Protein AF-A0A7J9QF88-F1 (afdb_monomer_lite)

Radius of gyration: 18.55 Å; chains: 1; bounding box: 43×31×53 Å

pLDDT: mean 92.07, std 6.85, range [47.38, 98.31]

Secondary structure (DSSP, 8-state):
-PPPEEE--EEEEEEE-SSSS-EEEEEES-HHHHHHHHHHTGGGB-GGG-EEEEEEETTEEEEEEE--BSSGGG-EEEEEEEE--HHHHHHHHH-TT-EEE--EEEEEE-GGGS-TTPBPTTSSBGGGEETTTTTEE--TT----S--EEEEEE-S--EEE-EEEEEE-

Structure (mmCIF, N/CA/C/O backbone):
data_AF-A0A7J9QF88-F1
#
_entry.id   AF-A0A7J9QF88-F1
#
loop_
_atom_site.group_PDB
_atom_site.id
_atom_site.type_symbol
_atom_site.label_atom_id
_atom_site.label_alt_id
_atom_site.label_comp_id
_atom_site.label_asym_id
_atom_site.label_entity_id
_atom_site.label_seq_id
_atom_site.pdbx_PDB_ins_code
_atom_site.Cartn_x
_atom_site.Cartn_y
_atom_site.Cartn_z
_atom_site.occupancy
_atom_site.B_iso_or_equiv
_atom_site.auth_seq_id
_atom_site.auth_comp_id
_atom_site.auth_asym_id
_atom_site.auth_atom_id
_atom_site.pdbx_PDB_model_num
ATOM 1 N N . MET A 1 1 ? -19.742 14.274 18.745 1.00 47.38 1 MET A N 1
ATOM 2 C CA . MET A 1 1 ? -18.781 13.310 18.170 1.00 47.38 1 MET A CA 1
ATOM 3 C C . MET A 1 1 ? -18.104 14.020 17.017 1.00 47.38 1 MET A C 1
ATOM 5 O O . MET A 1 1 ? -18.822 14.515 16.158 1.00 47.38 1 MET A O 1
ATOM 9 N N . SER A 1 2 ? -16.781 14.187 17.058 1.00 57.16 2 SER A N 1
ATOM 10 C CA . SER A 1 2 ? -16.051 14.739 15.911 1.00 57.16 2 SER A CA 1
ATOM 11 C C . SER A 1 2 ? -16.166 13.754 14.753 1.00 57.16 2 SER A C 1
ATOM 13 O O . SER A 1 2 ? -16.053 12.549 14.985 1.00 57.16 2 SER A O 1
ATOM 15 N N . ALA A 1 3 ? -16.423 14.242 13.540 1.00 70.81 3 ALA A N 1
ATOM 16 C CA . ALA A 1 3 ? -16.319 13.407 12.351 1.00 70.81 3 ALA A CA 1
ATOM 17 C C . ALA A 1 3 ? -14.880 12.876 12.266 1.00 70.81 3 ALA A C 1
ATOM 19 O O . ALA A 1 3 ? -13.934 13.631 12.490 1.00 70.81 3 ALA A O 1
ATOM 20 N N . ILE A 1 4 ? -14.724 11.576 12.018 1.00 75.44 4 ILE A N 1
ATOM 21 C CA . ILE A 1 4 ? -13.407 10.986 11.770 1.00 75.44 4 ILE A CA 1
ATOM 22 C C . ILE A 1 4 ? -12.963 11.470 10.391 1.00 75.44 4 ILE A C 1
ATOM 24 O O . ILE A 1 4 ? -13.706 11.324 9.419 1.00 75.44 4 ILE A O 1
ATOM 28 N N . GLU A 1 5 ? -11.779 12.070 10.325 1.00 91.00 5 GLU A N 1
ATOM 29 C CA . GLU A 1 5 ? -11.192 12.546 9.076 1.00 91.00 5 GLU A CA 1
ATOM 30 C C . GLU A 1 5 ? -10.806 11.359 8.182 1.00 91.00 5 GLU A C 1
ATOM 32 O O . GLU A 1 5 ? -10.365 10.320 8.680 1.00 91.00 5 GLU A O 1
ATOM 37 N N . TRP A 1 6 ? -10.978 11.500 6.869 1.00 94.44 6 TRP A N 1
ATOM 38 C CA . TRP A 1 6 ? -10.636 10.479 5.880 1.00 94.44 6 TRP A CA 1
ATOM 39 C C . TRP A 1 6 ? -9.533 10.988 4.958 1.00 94.44 6 TRP A C 1
ATOM 41 O O . TRP A 1 6 ? -9.637 12.086 4.423 1.00 94.44 6 TRP A O 1
ATOM 51 N N . PHE A 1 7 ? -8.509 10.166 4.750 1.00 95.12 7 PHE A N 1
ATOM 52 C CA . PHE A 1 7 ? -7.336 10.474 3.945 1.00 95.12 7 PHE A CA 1
ATOM 53 C C . PHE A 1 7 ? -7.209 9.527 2.753 1.00 95.12 7 PHE A C 1
ATOM 55 O O . PHE A 1 7 ? -7.155 8.304 2.913 1.00 95.12 7 PHE A O 1
ATOM 62 N N . ASP A 1 8 ? -7.118 10.104 1.562 1.00 95.50 8 ASP A N 1
ATOM 63 C CA . ASP A 1 8 ? -7.010 9.422 0.269 1.00 95.50 8 ASP A CA 1
ATOM 64 C C . ASP A 1 8 ? -5.834 9.913 -0.592 1.00 95.50 8 ASP A C 1
ATOM 66 O O . ASP A 1 8 ? -5.583 9.361 -1.674 1.00 95.50 8 ASP A O 1
ATOM 70 N N . ASP A 1 9 ? -5.059 10.881 -0.097 1.00 93.44 9 ASP A N 1
ATOM 71 C CA . ASP A 1 9 ? -3.922 11.490 -0.797 1.00 93.44 9 ASP A CA 1
ATOM 72 C C . ASP A 1 9 ? -2.633 10.648 -0.685 1.00 93.44 9 ASP A C 1
ATOM 74 O O . ASP A 1 9 ? -1.572 11.080 -0.245 1.00 93.44 9 ASP A O 1
ATOM 78 N N . PHE A 1 10 ? -2.728 9.365 -1.038 1.00 94.19 10 PHE A N 1
ATOM 79 C CA . PHE A 1 10 ? -1.579 8.460 -1.150 1.00 94.19 10 PHE A CA 1
ATOM 80 C C . PHE A 1 10 ? -1.599 7.724 -2.487 1.00 94.19 10 PHE A C 1
ATOM 82 O O . PHE A 1 10 ? -2.633 7.223 -2.896 1.00 94.19 10 PHE A O 1
ATOM 89 N N . GLU A 1 11 ? -0.475 7.595 -3.178 1.00 92.88 11 GLU A N 1
ATOM 90 C CA . GLU A 1 11 ? -0.386 7.077 -4.553 1.00 92.88 11 GLU A CA 1
ATOM 91 C C . GLU A 1 11 ? -0.924 5.645 -4.717 1.00 92.88 11 GLU A C 1
ATOM 93 O O . GLU A 1 11 ? -1.506 5.290 -5.740 1.00 92.88 11 GLU A O 1
ATOM 98 N N . GLY A 1 12 ? -0.756 4.806 -3.696 1.00 94.69 12 GLY A N 1
ATOM 99 C CA . GLY A 1 12 ? -1.212 3.421 -3.715 1.00 94.69 12 GLY A CA 1
ATOM 100 C C . GLY A 1 12 ? -0.705 2.618 -2.527 1.00 94.69 12 GLY A C 1
ATOM 101 O O . GLY A 1 12 ? -0.221 3.180 -1.545 1.00 94.69 12 GLY A O 1
ATOM 102 N N . ILE A 1 13 ? -0.807 1.292 -2.617 1.00 96.50 13 ILE A N 1
ATOM 103 C CA . ILE A 1 13 ? -0.344 0.371 -1.576 1.00 96.50 13 ILE A CA 1
ATOM 104 C C . ILE A 1 13 ? 0.825 -0.456 -2.107 1.00 96.50 13 ILE A C 1
ATOM 106 O O . ILE A 1 13 ? 0.695 -1.166 -3.101 1.00 96.50 13 ILE A O 1
ATOM 110 N N . ALA A 1 14 ? 1.960 -0.399 -1.415 1.00 95.38 14 ALA A N 1
ATOM 111 C CA . ALA A 1 14 ? 3.069 -1.312 -1.639 1.00 95.38 14 ALA A CA 1
ATOM 112 C C . ALA A 1 14 ? 2.952 -2.560 -0.763 1.00 95.38 14 ALA A C 1
ATOM 114 O O . ALA A 1 14 ? 2.594 -2.490 0.417 1.00 95.38 14 ALA A O 1
ATOM 115 N N . TYR A 1 15 ? 3.363 -3.687 -1.339 1.00 94.69 15 TYR A N 1
ATOM 116 C CA . TYR A 1 15 ? 3.428 -4.982 -0.678 1.00 94.69 15 TYR A CA 1
ATOM 117 C C . TYR A 1 15 ? 4.874 -5.486 -0.662 1.00 94.69 15 TYR A C 1
ATOM 119 O O . TYR A 1 15 ? 5.556 -5.466 -1.687 1.00 94.69 15 TYR A O 1
ATOM 127 N N . ARG A 1 16 ? 5.368 -5.935 0.499 1.00 91.06 16 ARG A N 1
ATOM 128 C CA . ARG A 1 16 ? 6.727 -6.501 0.640 1.00 91.06 16 ARG A CA 1
ATOM 129 C C . ARG A 1 16 ? 6.682 -7.858 1.323 1.00 91.06 16 ARG A C 1
ATOM 131 O O . ARG A 1 16 ? 6.058 -7.986 2.372 1.00 91.06 16 ARG A O 1
ATOM 138 N N . TYR A 1 17 ? 7.424 -8.824 0.785 1.00 88.69 17 TYR A N 1
ATOM 139 C CA . TYR A 1 17 ? 7.297 -10.239 1.161 1.00 88.69 17 TYR A CA 1
ATOM 140 C C . TYR A 1 17 ? 8.485 -10.822 1.944 1.00 88.69 17 TYR A C 1
ATOM 142 O O . TYR A 1 17 ? 8.373 -11.919 2.466 1.00 88.69 17 TYR A O 1
ATOM 150 N N . TYR A 1 18 ? 9.618 -10.116 2.026 1.00 81.44 18 TYR A N 1
ATOM 151 C CA . TYR A 1 18 ? 10.879 -10.668 2.558 1.00 81.44 18 TYR A CA 1
ATOM 152 C C . TYR A 1 18 ? 11.142 -10.385 4.048 1.00 81.44 18 TYR A C 1
ATOM 154 O O . TYR A 1 18 ? 12.222 -10.687 4.548 1.00 81.44 18 TYR A O 1
ATOM 162 N N . ASP A 1 19 ? 10.203 -9.754 4.754 1.00 84.19 19 ASP A N 1
ATOM 163 C CA . ASP A 1 19 ? 10.285 -9.632 6.215 1.00 84.19 19 ASP A CA 1
ATOM 164 C C . ASP A 1 19 ? 9.607 -10.851 6.876 1.00 84.19 19 ASP A C 1
ATOM 166 O O . ASP A 1 19 ? 8.910 -11.611 6.213 1.00 84.19 19 ASP A O 1
ATOM 170 N N . LEU A 1 20 ? 9.746 -11.000 8.202 1.00 86.62 20 LEU A N 1
ATOM 171 C CA . LEU A 1 20 ? 9.060 -12.045 8.992 1.00 86.62 20 LEU A CA 1
ATOM 172 C C . LEU A 1 20 ? 7.538 -12.101 8.770 1.00 86.62 20 LEU A C 1
ATOM 174 O O . LEU A 1 20 ? 6.928 -13.143 8.966 1.00 86.62 20 LEU A O 1
ATOM 178 N N . ARG A 1 21 ? 6.934 -10.964 8.413 1.00 92.25 21 ARG A N 1
ATOM 179 C CA . ARG A 1 21 ? 5.529 -10.825 8.026 1.00 92.25 21 ARG A CA 1
ATOM 180 C C . ARG A 1 21 ? 5.474 -10.030 6.733 1.00 92.25 21 ARG A C 1
ATOM 182 O O . ARG A 1 21 ? 6.300 -9.131 6.531 1.00 92.25 21 ARG A O 1
ATOM 189 N N . MET A 1 22 ? 4.475 -10.302 5.899 1.00 95.75 22 MET A N 1
ATOM 190 C CA . MET A 1 22 ? 4.218 -9.450 4.743 1.00 95.75 22 MET A CA 1
ATOM 191 C C . MET A 1 22 ? 3.939 -8.016 5.198 1.00 95.75 22 MET A C 1
ATOM 193 O O . MET A 1 22 ? 3.395 -7.781 6.277 1.00 95.75 22 MET A O 1
ATOM 197 N N . ASN A 1 23 ? 4.344 -7.042 4.392 1.00 95.94 23 ASN A N 1
ATOM 198 C CA . ASN A 1 23 ? 4.083 -5.638 4.673 1.00 95.94 23 ASN A CA 1
ATOM 199 C C . ASN A 1 23 ? 2.978 -5.132 3.761 1.00 95.94 23 ASN A C 1
ATOM 201 O O . ASN A 1 23 ? 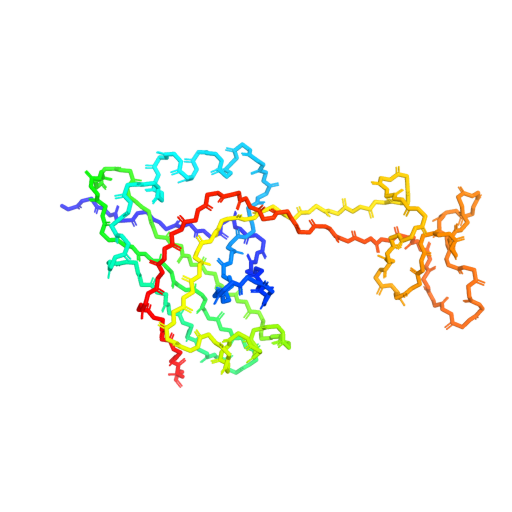2.954 -5.472 2.580 1.00 95.94 23 ASN A O 1
ATOM 205 N N . VAL A 1 24 ? 2.155 -4.255 4.315 1.00 96.88 24 VAL A N 1
ATOM 206 C CA . VAL A 1 24 ? 1.208 -3.408 3.599 1.00 96.88 24 VAL A CA 1
ATOM 207 C C . VAL A 1 24 ? 1.585 -1.961 3.895 1.00 96.88 24 VAL A C 1
ATOM 209 O O . VAL A 1 24 ? 1.810 -1.601 5.055 1.00 96.88 24 VAL A O 1
ATOM 212 N N . ALA A 1 25 ? 1.747 -1.146 2.856 1.00 96.62 25 ALA A N 1
ATOM 213 C CA . ALA A 1 25 ? 2.243 0.211 3.030 1.00 96.62 25 ALA A CA 1
ATOM 214 C C . ALA A 1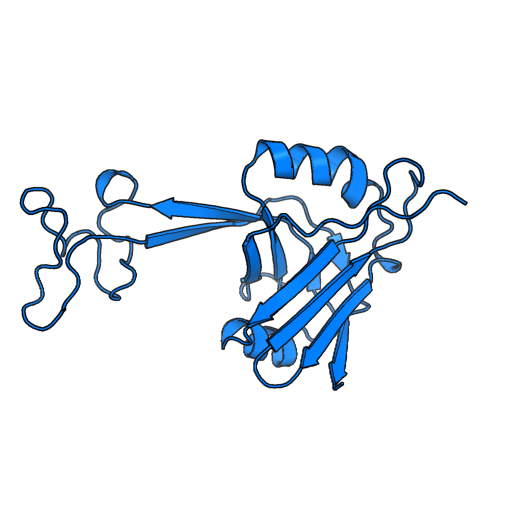 25 ? 1.576 1.224 2.097 1.00 96.62 25 ALA A C 1
ATOM 216 O O . ALA A 1 25 ? 1.897 1.234 0.908 1.00 96.62 25 ALA A O 1
ATOM 217 N N . PRO A 1 26 ? 0.718 2.118 2.625 1.00 96.75 26 PRO A N 1
ATOM 218 C CA . PRO A 1 26 ? 0.319 3.324 1.913 1.00 96.75 26 PRO A CA 1
ATOM 219 C C . PRO A 1 26 ? 1.533 4.156 1.490 1.00 96.75 26 PRO A C 1
ATOM 221 O O . PRO A 1 26 ? 2.445 4.410 2.289 1.00 96.75 26 PRO A O 1
ATOM 224 N N . LEU A 1 27 ? 1.553 4.535 0.214 1.00 95.62 27 LEU A N 1
ATOM 225 C CA . LEU A 1 27 ? 2.623 5.289 -0.427 1.00 95.62 27 LEU A CA 1
ATOM 226 C C . LEU A 1 27 ? 2.270 6.773 -0.457 1.00 95.62 27 LEU A C 1
ATOM 228 O O . LEU A 1 27 ? 1.499 7.206 -1.301 1.00 95.62 27 LEU A O 1
ATOM 232 N N . VAL A 1 28 ? 2.835 7.547 0.460 1.00 93.62 28 VAL A N 1
ATOM 233 C CA . VAL A 1 28 ? 2.594 8.993 0.552 1.00 93.62 28 VAL A CA 1
ATOM 234 C C . VAL A 1 28 ? 3.567 9.768 -0.335 1.00 93.62 28 VAL A C 1
ATOM 236 O O . VAL A 1 28 ? 4.642 9.262 -0.690 1.00 93.62 28 VAL A O 1
ATOM 239 N N . SER A 1 29 ? 3.213 11.007 -0.670 1.00 88.69 29 SER A N 1
ATOM 240 C CA . SER A 1 29 ? 3.937 11.824 -1.652 1.00 88.69 29 SER A CA 1
ATOM 241 C C . SER A 1 29 ? 5.358 12.177 -1.201 1.00 88.69 29 SER A C 1
ATOM 243 O O . SER A 1 29 ? 6.278 12.321 -2.008 1.00 88.69 29 SER A O 1
ATOM 245 N N . SER A 1 30 ? 5.571 12.316 0.112 1.00 89.69 30 SER A N 1
ATOM 246 C CA . SER A 1 30 ? 6.838 12.806 0.644 1.00 89.69 30 SER A CA 1
ATOM 247 C C . SER A 1 30 ? 7.180 12.278 2.033 1.00 89.69 30 SER A C 1
ATOM 249 O O . SER A 1 30 ? 6.339 11.872 2.834 1.00 89.69 30 SER A O 1
ATOM 251 N N . ARG A 1 31 ? 8.469 12.373 2.376 1.00 87.81 31 ARG A N 1
ATOM 252 C CA . ARG A 1 31 ? 8.961 12.044 3.721 1.00 87.81 31 ARG A CA 1
ATOM 253 C C . ARG A 1 31 ? 8.405 12.981 4.803 1.00 87.81 31 ARG A C 1
ATOM 255 O O . ARG A 1 31 ? 8.328 12.574 5.960 1.00 87.81 31 ARG A O 1
ATOM 262 N N . LYS A 1 32 ? 8.055 14.221 4.445 1.00 91.25 32 LYS A N 1
ATOM 263 C CA . LYS A 1 32 ? 7.465 15.199 5.370 1.00 91.25 32 LYS A CA 1
ATOM 264 C C . LYS A 1 32 ? 6.029 14.813 5.710 1.00 91.25 32 LYS A C 1
ATOM 266 O O . LYS A 1 32 ? 5.699 14.738 6.888 1.00 91.25 32 LYS A O 1
ATOM 271 N N . GLU A 1 33 ? 5.228 14.512 4.693 1.00 91.75 33 GLU A N 1
ATOM 272 C CA . GLU A 1 33 ? 3.855 14.030 4.853 1.00 91.75 33 GLU A CA 1
ATOM 273 C C . GLU A 1 33 ? 3.818 12.736 5.664 1.00 91.75 33 GLU A C 1
ATOM 275 O O . GLU A 1 33 ? 3.127 12.659 6.675 1.00 91.75 33 GLU A O 1
ATOM 280 N N . TYR A 1 34 ? 4.680 11.777 5.319 1.00 89.94 34 TYR A N 1
ATOM 281 C CA . TYR A 1 34 ? 4.896 10.588 6.136 1.00 89.94 34 TYR A CA 1
ATOM 282 C C . TYR A 1 34 ? 5.121 10.924 7.612 1.00 89.94 34 TYR A C 1
ATOM 284 O O . TYR A 1 34 ? 4.527 10.301 8.492 1.00 89.94 34 TYR A O 1
ATOM 292 N N . ALA A 1 35 ? 6.055 11.841 7.888 1.00 91.25 35 ALA A N 1
ATOM 293 C CA . ALA A 1 35 ? 6.451 12.139 9.252 1.00 91.25 35 ALA A CA 1
ATOM 294 C C . ALA A 1 35 ? 5.267 12.715 10.025 1.00 91.25 35 ALA A C 1
ATOM 296 O O . ALA A 1 35 ? 5.042 12.269 11.145 1.00 91.25 35 ALA A O 1
ATOM 297 N N . SER A 1 36 ? 4.503 13.623 9.414 1.00 93.69 36 SER A N 1
ATOM 298 C CA . SER A 1 36 ? 3.283 14.173 10.007 1.00 93.69 36 SER A CA 1
ATOM 299 C C . SER A 1 36 ? 2.254 13.074 10.260 1.00 93.69 36 SER A C 1
ATOM 301 O O . SER A 1 36 ? 1.955 12.800 11.417 1.00 93.69 36 SER A O 1
ATOM 303 N N . ILE A 1 37 ? 1.842 12.317 9.238 1.00 95.12 37 ILE A N 1
ATOM 304 C CA . ILE A 1 37 ? 0.850 11.236 9.383 1.00 95.12 37 ILE A CA 1
ATOM 305 C C . ILE A 1 37 ? 1.258 10.236 10.471 1.00 95.12 37 ILE A C 1
ATOM 307 O O . ILE A 1 37 ? 0.451 9.814 11.304 1.00 95.12 37 ILE A O 1
ATOM 311 N N . TRP A 1 38 ? 2.531 9.842 10.492 1.00 95.81 38 TRP A N 1
ATOM 312 C CA . TRP A 1 38 ? 3.012 8.928 11.513 1.00 95.81 38 TRP A CA 1
ATOM 313 C C . TRP A 1 38 ? 2.956 9.556 12.904 1.00 95.81 38 TRP A C 1
ATOM 315 O O . TRP A 1 38 ? 2.498 8.913 13.846 1.00 95.81 38 TRP A O 1
ATOM 325 N N . HIS A 1 39 ? 3.505 10.758 13.065 1.00 94.19 39 HIS A N 1
ATOM 326 C CA . HIS A 1 39 ? 3.650 11.390 14.371 1.00 94.19 39 HIS A CA 1
ATOM 327 C C . HIS A 1 39 ? 2.324 11.857 14.957 1.00 94.19 39 HIS A C 1
ATOM 329 O O . HIS A 1 39 ? 2.172 11.755 16.173 1.00 94.19 39 HIS A O 1
ATOM 335 N N . ASP A 1 40 ? 1.400 12.298 14.113 1.00 94.12 40 ASP A N 1
ATOM 336 C CA . ASP A 1 40 ? 0.153 12.940 14.511 1.00 94.12 40 ASP A CA 1
ATOM 337 C C . ASP A 1 40 ? -1.005 11.933 14.605 1.00 94.12 40 ASP A C 1
ATOM 339 O O . ASP A 1 40 ? -1.886 12.104 15.448 1.00 94.12 40 ASP A O 1
ATOM 343 N N . THR A 1 41 ? -0.955 10.839 13.832 1.00 95.00 41 THR A N 1
ATOM 344 C CA . THR A 1 41 ? -2.031 9.835 13.764 1.00 95.00 41 THR A CA 1
ATOM 345 C C . THR A 1 41 ? -1.543 8.419 14.097 1.00 95.00 41 THR A C 1
ATOM 347 O O . THR A 1 41 ? -1.809 7.911 15.187 1.00 95.00 41 THR A O 1
ATOM 350 N N . ILE A 1 42 ? -0.793 7.760 13.201 1.00 96.00 42 ILE A N 1
ATOM 351 C CA . ILE A 1 42 ? -0.565 6.296 13.265 1.00 96.00 42 ILE A CA 1
ATOM 352 C C . ILE A 1 42 ? 0.211 5.867 14.517 1.00 96.00 42 ILE A C 1
ATOM 354 O O . ILE A 1 42 ? -0.002 4.777 15.051 1.00 96.00 42 ILE A O 1
ATOM 358 N N . ARG A 1 43 ? 1.118 6.704 15.035 1.00 95.94 43 ARG A N 1
ATOM 359 C CA . ARG A 1 43 ? 1.854 6.404 16.273 1.00 95.94 43 ARG A CA 1
ATOM 360 C C . ARG A 1 43 ? 0.914 6.166 17.459 1.00 95.94 43 ARG A C 1
ATOM 362 O O . ARG A 1 43 ? 1.253 5.335 18.302 1.00 95.94 43 ARG A O 1
ATOM 369 N N . TYR A 1 44 ? -0.206 6.886 17.516 1.00 96.38 44 TYR A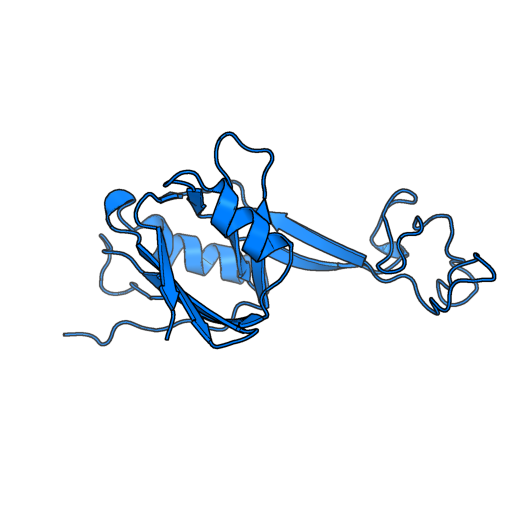 N 1
ATOM 370 C CA . TYR A 1 44 ? -1.186 6.830 18.603 1.00 96.38 44 TYR A CA 1
ATOM 371 C C . TYR A 1 44 ? -2.228 5.723 18.431 1.00 96.38 44 TYR A C 1
ATOM 373 O O . TYR A 1 44 ? -2.993 5.463 19.360 1.00 96.38 44 TYR A O 1
ATOM 381 N N . TRP A 1 45 ? -2.242 5.047 17.280 1.00 97.00 45 TRP A N 1
ATOM 382 C CA . TRP A 1 45 ? -3.096 3.887 17.068 1.00 97.00 45 TRP A CA 1
ATOM 383 C C . TRP A 1 45 ? -2.684 2.713 17.945 1.00 97.00 45 TRP A C 1
ATOM 385 O O . TRP A 1 45 ? -1.493 2.417 18.106 1.00 97.00 45 TRP A O 1
ATOM 395 N N . ILE A 1 46 ? -3.682 2.014 18.471 1.00 95.19 46 ILE A N 1
ATOM 396 C CA . ILE A 1 46 ? -3.504 0.822 19.297 1.00 95.19 46 ILE A CA 1
ATOM 397 C C . ILE A 1 46 ? -3.457 -0.395 18.365 1.00 95.19 46 ILE A C 1
ATOM 399 O O . ILE A 1 46 ? -4.460 -0.700 17.727 1.00 95.19 46 ILE A O 1
ATOM 403 N N . ASP A 1 47 ? -2.312 -1.085 18.274 1.00 94.75 47 ASP A N 1
ATOM 404 C CA . ASP A 1 47 ? -2.047 -2.143 17.276 1.00 94.75 47 ASP A CA 1
ATOM 405 C C . ASP A 1 47 ? -3.202 -3.163 17.096 1.00 94.75 47 ASP A C 1
ATOM 407 O O . ASP A 1 47 ? -3.660 -3.319 15.964 1.00 94.75 47 ASP A O 1
ATOM 411 N N . PRO A 1 48 ? -3.767 -3.780 18.161 1.00 94.44 48 PRO A N 1
ATOM 412 C CA . PRO A 1 48 ? -4.892 -4.720 18.032 1.00 94.44 48 PRO A CA 1
ATOM 413 C C . PRO A 1 48 ? -6.191 -4.144 17.451 1.00 94.44 48 PRO A C 1
ATOM 415 O O . PRO A 1 48 ? -7.075 -4.902 17.067 1.00 94.44 48 PRO A O 1
ATOM 418 N N . THR A 1 49 ? -6.341 -2.820 17.439 1.00 96.50 49 THR A N 1
ATOM 419 C CA . THR A 1 49 ? -7.549 -2.135 16.947 1.00 96.50 49 THR A CA 1
ATOM 420 C C . THR A 1 49 ? -7.418 -1.689 15.497 1.00 96.50 49 THR A C 1
ATOM 422 O O . THR A 1 49 ? -8.396 -1.219 14.922 1.00 96.50 49 THR A O 1
ATOM 425 N N . ILE A 1 50 ? -6.226 -1.819 14.902 1.00 98.00 50 ILE A N 1
ATOM 426 C CA . ILE A 1 50 ? -6.001 -1.449 13.508 1.00 98.00 50 ILE A CA 1
ATOM 427 C C . ILE A 1 50 ? -6.694 -2.474 12.614 1.00 98.00 50 ILE A C 1
ATOM 429 O O . ILE A 1 50 ? -6.359 -3.659 12.628 1.00 98.00 50 ILE A O 1
ATOM 433 N N . LYS A 1 51 ? -7.628 -1.988 11.801 1.00 97.88 51 LYS A N 1
ATOM 434 C CA . LYS A 1 51 ? -8.415 -2.777 10.857 1.00 97.88 51 LYS A CA 1
ATOM 435 C C . LYS A 1 51 ? -8.048 -2.391 9.442 1.00 97.88 51 LYS A C 1
ATOM 437 O O . LYS A 1 51 ? -7.991 -1.203 9.127 1.00 97.88 51 LYS A O 1
ATOM 442 N N . ILE A 1 52 ? -7.860 -3.391 8.587 1.00 98.19 52 ILE A N 1
ATOM 443 C CA . ILE A 1 52 ? -7.749 -3.204 7.141 1.00 98.19 52 ILE A CA 1
ATOM 444 C C . ILE A 1 52 ? -8.847 -3.998 6.445 1.00 98.19 52 ILE A C 1
ATOM 446 O O . ILE A 1 52 ? -9.068 -5.175 6.743 1.00 98.19 52 ILE A O 1
ATOM 450 N N . ARG A 1 53 ? -9.542 -3.346 5.514 1.00 97.88 53 ARG A N 1
ATOM 451 C CA . ARG A 1 53 ? -10.524 -3.964 4.626 1.00 97.88 53 ARG A CA 1
ATOM 452 C C . ARG A 1 53 ? -10.113 -3.755 3.177 1.00 97.88 53 ARG A C 1
ATOM 454 O O . ARG A 1 53 ? -9.694 -2.663 2.794 1.00 97.88 53 ARG A O 1
ATOM 461 N N . PHE A 1 54 ? -10.258 -4.814 2.399 1.00 98.00 54 PHE A N 1
ATOM 462 C CA . PHE A 1 54 ? -10.151 -4.807 0.951 1.00 98.00 54 PHE A CA 1
ATOM 463 C C . PHE A 1 54 ? -11.528 -5.167 0.400 1.00 98.00 54 PHE A C 1
ATOM 465 O O . PHE A 1 54 ? -11.923 -6.321 0.507 1.00 98.00 54 PHE A O 1
ATOM 472 N N . VAL A 1 55 ? -12.277 -4.191 -0.113 1.00 98.06 55 VAL A N 1
ATOM 473 C CA . VAL A 1 55 ? -13.617 -4.429 -0.682 1.00 98.06 55 VAL A CA 1
ATOM 474 C C . VAL A 1 55 ? -13.491 -4.525 -2.195 1.00 98.06 55 VAL A C 1
ATOM 476 O O . VAL A 1 55 ? -13.232 -3.524 -2.860 1.00 98.06 55 VAL A O 1
ATOM 479 N N . GLU A 1 56 ? -13.589 -5.731 -2.730 1.00 97.75 56 GLU A N 1
ATOM 480 C CA . GLU A 1 56 ? -13.338 -6.070 -4.124 1.00 97.75 56 GLU A CA 1
ATOM 481 C C . GLU A 1 56 ? -14.544 -5.762 -5.013 1.00 97.75 56 GLU A C 1
ATOM 483 O O . GLU A 1 56 ? -15.662 -6.173 -4.735 1.00 97.75 56 GLU A O 1
ATOM 488 N N . THR A 1 57 ? -14.286 -5.052 -6.113 1.00 95.25 57 THR A N 1
ATOM 489 C CA . THR A 1 57 ? -15.285 -4.579 -7.080 1.00 95.25 57 THR A CA 1
ATOM 490 C C . THR A 1 57 ? -14.775 -4.840 -8.500 1.00 95.25 57 THR A C 1
ATOM 492 O O . THR A 1 57 ? -14.087 -4.023 -9.121 1.00 95.25 57 THR A O 1
ATOM 495 N N . GLY A 1 58 ? -15.037 -6.049 -9.008 1.00 94.25 58 GLY A N 1
ATOM 496 C CA . GLY A 1 58 ? -14.483 -6.524 -10.283 1.00 94.25 58 GLY A CA 1
ATOM 497 C C . GLY A 1 58 ? -12.948 -6.530 -10.280 1.00 94.25 58 GLY A C 1
ATOM 498 O O . GLY A 1 58 ? -12.326 -7.182 -9.443 1.00 94.25 58 GLY A O 1
ATOM 499 N N . GLU A 1 59 ? -12.339 -5.763 -11.189 1.00 96.06 59 GLU A N 1
ATOM 500 C CA . GLU A 1 59 ? -10.876 -5.605 -11.326 1.00 96.06 59 GLU A CA 1
ATOM 501 C C . GLU A 1 59 ? -10.267 -4.574 -10.357 1.00 96.06 59 GLU A C 1
ATOM 503 O O . GLU A 1 59 ? -9.071 -4.271 -10.403 1.00 96.06 59 GLU A O 1
ATOM 508 N N . LYS A 1 60 ? -11.085 -3.985 -9.482 1.00 97.69 60 LYS A N 1
ATOM 509 C CA . LYS A 1 60 ? -10.666 -2.978 -8.505 1.00 97.69 60 LYS A CA 1
ATOM 510 C C . LYS A 1 60 ? -10.961 -3.436 -7.084 1.00 97.69 60 LYS A C 1
ATOM 512 O O . LYS A 1 60 ? -11.624 -4.446 -6.855 1.00 97.69 60 LYS A O 1
ATOM 517 N N . TYR A 1 61 ? -10.448 -2.690 -6.118 1.00 97.88 61 TYR A N 1
ATOM 518 C CA . TYR A 1 61 ? -10.818 -2.831 -4.720 1.00 97.88 61 TYR A CA 1
ATOM 519 C C . TYR A 1 61 ? -10.701 -1.498 -3.981 1.00 97.88 61 TYR A C 1
ATOM 521 O O . TYR A 1 61 ? -9.836 -0.673 -4.283 1.00 97.88 61 TYR A O 1
ATOM 529 N N . TRP A 1 62 ? -11.544 -1.303 -2.973 1.00 98.00 62 TRP A N 1
ATOM 530 C CA . TRP A 1 62 ? -11.345 -0.272 -1.966 1.00 98.00 62 TRP A CA 1
ATOM 531 C C . TRP A 1 62 ? -10.379 -0.779 -0.908 1.00 98.00 62 TRP A C 1
ATOM 533 O O . TRP A 1 62 ? -10.635 -1.788 -0.254 1.00 98.00 62 TRP A O 1
ATOM 543 N N . PHE A 1 63 ? -9.279 -0.066 -0.716 1.00 98.31 63 PHE A N 1
ATOM 544 C CA . PHE A 1 63 ? -8.486 -0.152 0.498 1.00 98.31 63 PHE A CA 1
ATOM 545 C C . PHE A 1 63 ? -9.129 0.738 1.552 1.00 98.31 63 PHE A C 1
ATOM 547 O O . PHE A 1 63 ? -9.372 1.907 1.271 1.00 98.31 63 PHE A O 1
ATOM 554 N N . ILE A 1 64 ? -9.381 0.210 2.746 1.00 98.06 64 ILE A N 1
ATOM 555 C CA . ILE A 1 64 ? -9.893 0.968 3.890 1.00 98.06 64 ILE A CA 1
ATOM 556 C C . ILE A 1 64 ? -9.065 0.584 5.109 1.00 98.06 64 ILE A C 1
ATOM 558 O O . ILE A 1 64 ? -8.874 -0.602 5.381 1.00 98.06 6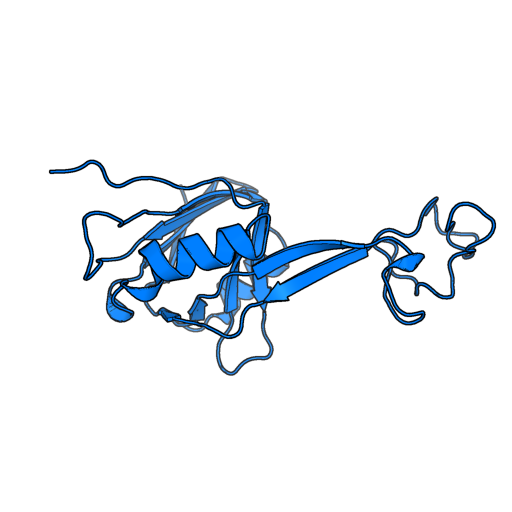4 ILE A O 1
ATOM 562 N N . MET A 1 65 ? -8.585 1.570 5.857 1.00 97.88 65 MET A N 1
ATOM 563 C CA . MET A 1 65 ? -7.798 1.343 7.061 1.00 97.88 65 MET A CA 1
ATOM 564 C C . MET A 1 65 ? -8.136 2.363 8.142 1.00 97.88 65 MET A C 1
ATOM 566 O O . MET A 1 65 ? -8.202 3.559 7.882 1.00 97.88 65 MET A O 1
ATOM 570 N N . GLY A 1 66 ? -8.290 1.900 9.375 1.00 97.12 66 GLY A N 1
ATOM 571 C CA . GLY A 1 66 ? -8.535 2.762 10.528 1.00 97.12 66 GLY A CA 1
ATOM 572 C C . GLY A 1 66 ? -8.248 2.033 11.832 1.00 97.12 66 GLY A C 1
ATOM 573 O O . GLY A 1 66 ? -8.037 0.819 11.836 1.00 97.12 66 GLY A O 1
ATOM 574 N N . ALA A 1 67 ? -8.214 2.772 12.936 1.00 97.00 67 ALA A N 1
ATOM 575 C CA . ALA A 1 67 ? -7.941 2.220 14.256 1.00 97.00 67 ALA A CA 1
ATOM 576 C C . ALA A 1 67 ? -8.506 3.105 15.367 1.00 97.00 67 ALA A C 1
ATOM 578 O O . ALA A 1 67 ? -8.765 4.299 15.162 1.00 97.00 67 ALA A O 1
ATOM 579 N N . ASP A 1 68 ? -8.593 2.536 16.567 1.00 95.12 68 ASP A N 1
ATOM 580 C CA . ASP A 1 68 ? -8.775 3.331 17.772 1.00 95.12 68 ASP A CA 1
ATOM 581 C C . ASP A 1 68 ? -7.453 4.023 18.126 1.00 95.12 68 ASP A C 1
ATOM 583 O O . ASP A 1 68 ? -6.358 3.455 18.021 1.00 95.12 68 ASP A O 1
ATOM 587 N N . SER A 1 69 ? -7.560 5.279 18.555 1.00 94.50 69 SER A N 1
ATOM 588 C CA . SER A 1 69 ? -6.418 6.140 18.850 1.00 94.50 69 SER A CA 1
ATOM 589 C C . SER A 1 69 ? -6.423 6.565 20.311 1.00 94.50 69 SER A C 1
ATOM 591 O O . SER A 1 69 ? -7.452 6.964 20.852 1.00 94.50 69 SER A O 1
ATOM 593 N N . GLN A 1 70 ? -5.241 6.572 20.928 1.00 95.25 70 GLN A N 1
ATOM 594 C CA . GLN A 1 70 ? -5.012 7.220 22.226 1.00 95.25 70 GLN A CA 1
ATOM 595 C C . GLN A 1 70 ? -5.091 8.753 22.150 1.00 95.25 70 GLN A C 1
ATOM 597 O O . GLN A 1 70 ? -5.082 9.420 23.181 1.00 95.25 70 GLN A O 1
ATOM 602 N N . LYS A 1 71 ? -5.156 9.300 20.934 1.00 93.69 71 LYS A N 1
ATOM 603 C CA . LYS A 1 71 ? -5.292 10.720 20.632 1.00 93.69 71 LYS A CA 1
ATOM 604 C C . LYS A 1 71 ? -6.449 10.925 19.636 1.00 93.69 71 LYS A C 1
ATOM 606 O O . LYS A 1 71 ? -6.202 11.017 18.429 1.00 93.69 71 LYS A O 1
ATOM 611 N N . PRO A 1 72 ? -7.715 10.863 20.091 1.00 89.88 72 PRO A N 1
ATOM 612 C CA . PRO A 1 72 ? -8.882 10.866 19.207 1.00 89.88 72 PRO A CA 1
ATOM 613 C C . PRO A 1 72 ? -9.036 12.142 18.373 1.00 89.88 72 PRO A C 1
ATOM 615 O O . PRO A 1 72 ? -9.588 12.091 17.280 1.00 89.88 72 PRO A O 1
ATOM 618 N N . GLU A 1 73 ? -8.545 13.276 18.869 1.00 89.31 73 GLU A N 1
ATOM 619 C CA . GLU A 1 73 ? -8.666 14.590 18.235 1.00 89.31 73 GLU A CA 1
ATOM 620 C C . GLU A 1 73 ? -7.847 14.746 16.947 1.00 89.31 73 GLU A C 1
ATOM 622 O O . GLU A 1 73 ? -8.178 15.595 16.129 1.00 89.31 73 GLU A O 1
ATOM 627 N N . SER A 1 74 ? -6.801 13.935 16.760 1.00 87.94 74 SER A N 1
ATOM 628 C CA . SER A 1 74 ? -6.005 13.870 15.524 1.00 87.94 74 SER A CA 1
ATOM 629 C C . SER A 1 74 ? -6.099 12.497 14.856 1.00 87.94 74 SER A C 1
ATOM 631 O O . SER A 1 74 ? -5.201 12.083 14.114 1.00 87.94 74 SER A O 1
ATOM 633 N N . ASN A 1 75 ? -7.165 11.751 15.168 1.00 93.31 75 ASN A N 1
ATOM 634 C CA . ASN A 1 75 ? -7.404 10.465 14.540 1.00 93.31 75 ASN A CA 1
ATOM 635 C C . ASN A 1 75 ? -7.955 10.655 13.127 1.00 93.31 75 ASN A C 1
ATOM 637 O O . ASN A 1 75 ? -8.771 11.536 12.871 1.00 93.31 75 ASN A O 1
ATOM 641 N N . MET A 1 76 ? -7.532 9.778 12.230 1.00 94.81 76 MET A N 1
ATOM 642 C CA . MET A 1 76 ? -7.853 9.828 10.811 1.00 94.81 76 MET A CA 1
ATOM 643 C C . MET A 1 76 ? -7.957 8.395 10.301 1.00 94.81 76 MET A C 1
ATOM 645 O O . MET A 1 76 ? -7.313 7.505 10.845 1.00 94.81 76 MET A O 1
ATOM 649 N N . SER A 1 77 ? -8.768 8.148 9.285 1.00 96.06 77 SER A N 1
ATOM 650 C CA . SER A 1 77 ? -8.858 6.868 8.579 1.00 96.06 77 SER A CA 1
ATOM 651 C C . SER A 1 77 ? -8.384 7.036 7.142 1.00 96.06 77 SER A C 1
ATOM 653 O O . SER A 1 77 ? -8.317 8.143 6.626 1.00 96.06 77 SER A O 1
ATOM 655 N N . PHE A 1 78 ? -8.027 5.939 6.491 1.00 97.62 78 PHE A N 1
ATOM 656 C CA . PHE A 1 78 ? -7.453 5.921 5.153 1.00 97.62 78 PHE A CA 1
ATOM 657 C C . PHE A 1 78 ? -8.386 5.170 4.227 1.00 97.62 78 PHE A C 1
ATOM 659 O O . PHE A 1 78 ? -8.899 4.111 4.601 1.00 97.62 78 PHE A O 1
ATOM 666 N N . TYR A 1 79 ? -8.562 5.673 3.012 1.00 97.38 79 TYR A N 1
ATOM 667 C CA . TYR A 1 79 ? -9.310 4.958 1.992 1.00 97.38 79 TYR A CA 1
ATOM 668 C C . TYR A 1 79 ? -8.797 5.276 0.586 1.00 97.38 79 TYR A C 1
ATOM 670 O O . TYR A 1 79 ? -8.330 6.382 0.340 1.00 97.38 79 TYR A O 1
ATOM 678 N N . LYS A 1 80 ? -8.854 4.310 -0.339 1.00 97.56 80 LYS A N 1
ATOM 679 C CA . LYS A 1 80 ? -8.569 4.547 -1.767 1.00 97.56 80 LYS A CA 1
ATOM 680 C C . LYS A 1 80 ? -9.093 3.429 -2.655 1.00 97.56 80 LYS A C 1
ATOM 682 O O . LYS A 1 80 ? -8.990 2.259 -2.293 1.00 97.56 80 LYS A O 1
ATOM 687 N N . LEU A 1 81 ? -9.592 3.784 -3.837 1.00 97.56 81 LEU A N 1
ATOM 688 C CA . LEU A 1 81 ? -9.922 2.831 -4.896 1.00 97.56 81 LEU A CA 1
ATOM 689 C C . LEU A 1 81 ? -8.664 2.505 -5.709 1.00 97.56 81 LEU A C 1
ATOM 691 O O . LEU A 1 81 ? -8.013 3.406 -6.238 1.00 97.56 81 LEU A O 1
ATOM 695 N N . LEU A 1 82 ? -8.331 1.223 -5.826 1.00 97.44 82 LEU A N 1
ATOM 696 C CA . LEU A 1 82 ? -7.104 0.736 -6.458 1.00 97.44 82 LEU A CA 1
ATOM 697 C C . LEU A 1 82 ? -7.412 -0.393 -7.442 1.00 97.44 82 LEU A C 1
ATOM 699 O O . LEU A 1 82 ? -8.433 -1.067 -7.327 1.00 97.44 82 LEU A O 1
ATOM 703 N N . GLN A 1 83 ? -6.532 -0.599 -8.421 1.00 97.12 83 GLN A N 1
ATOM 704 C CA . GLN A 1 83 ? -6.615 -1.751 -9.321 1.00 97.12 83 GLN A CA 1
ATOM 705 C C . GLN A 1 83 ? -5.988 -2.984 -8.671 1.00 97.12 83 GLN A C 1
ATOM 707 O O . GLN A 1 83 ? -4.946 -2.882 -8.012 1.00 97.12 83 GLN A O 1
ATOM 712 N N . LYS A 1 84 ? -6.594 -4.156 -8.885 1.00 96.88 84 LYS A N 1
ATOM 713 C CA . LYS A 1 84 ? -5.973 -5.430 -8.520 1.00 96.88 84 LYS A CA 1
ATOM 714 C C . LYS A 1 84 ? -4.686 -5.602 -9.328 1.00 96.88 84 LYS A C 1
ATOM 716 O O . LYS A 1 84 ? -4.593 -5.231 -10.493 1.00 96.88 84 LYS A O 1
ATOM 721 N N . SER A 1 85 ? -3.668 -6.144 -8.677 1.00 95.19 85 SER A N 1
ATOM 722 C CA . SER A 1 85 ? -2.361 -6.416 -9.273 1.00 95.19 85 SER A CA 1
ATOM 723 C C . SER A 1 85 ? -1.859 -7.770 -8.797 1.00 95.19 85 SER A C 1
ATOM 725 O O . SER A 1 85 ? -2.330 -8.296 -7.787 1.00 95.19 85 SER A O 1
ATOM 727 N N . GLU A 1 86 ? -0.844 -8.319 -9.462 1.00 95.31 86 GLU A N 1
ATOM 728 C CA . GLU A 1 86 ? -0.205 -9.556 -8.999 1.00 95.31 86 GLU A CA 1
ATOM 729 C C . GLU A 1 86 ? 0.313 -9.425 -7.552 1.00 95.31 86 GLU A C 1
ATOM 731 O O . GLU A 1 86 ? 0.265 -10.370 -6.765 1.00 95.31 86 GLU A O 1
ATOM 736 N N . HIS A 1 87 ? 0.773 -8.230 -7.168 1.00 94.69 87 HIS A N 1
ATOM 737 C CA . HIS A 1 87 ? 1.251 -7.950 -5.816 1.00 94.69 87 HIS A CA 1
ATOM 738 C C . HIS A 1 87 ? 0.132 -7.963 -4.773 1.00 94.69 87 HIS A C 1
ATOM 740 O O . HIS A 1 87 ? 0.304 -8.524 -3.689 1.00 94.69 87 HIS A O 1
ATOM 746 N N . TYR A 1 88 ? -1.022 -7.396 -5.121 1.00 96.69 88 TYR A N 1
ATOM 747 C CA . TYR A 1 88 ? -2.228 -7.480 -4.307 1.00 96.69 88 TYR A CA 1
ATOM 748 C C . TYR A 1 88 ? -2.660 -8.941 -4.105 1.00 96.69 88 TYR A C 1
ATOM 750 O O . TYR A 1 88 ? -2.823 -9.382 -2.968 1.00 96.69 88 TYR A O 1
ATOM 758 N N . GLU A 1 89 ? -2.749 -9.719 -5.187 1.00 96.50 89 GLU A N 1
ATOM 759 C CA . GLU A 1 89 ? -3.140 -11.134 -5.136 1.00 96.50 89 GLU A CA 1
ATOM 760 C C . GLU A 1 89 ? -2.174 -11.973 -4.296 1.00 96.50 89 GLU A C 1
ATOM 762 O O . GLU A 1 89 ? -2.577 -12.842 -3.515 1.00 96.50 89 GLU A O 1
ATOM 767 N N . ARG A 1 90 ? -0.873 -11.691 -4.411 1.00 96.00 90 ARG A N 1
ATOM 768 C CA . ARG A 1 90 ? 0.155 -12.345 -3.602 1.00 96.00 90 ARG A CA 1
ATOM 769 C C . ARG A 1 90 ? 0.001 -12.011 -2.120 1.00 96.00 90 ARG A C 1
ATOM 771 O O . ARG A 1 90 ? 0.132 -12.907 -1.289 1.00 96.00 90 ARG A O 1
ATOM 778 N N . PHE A 1 91 ? -0.295 -10.755 -1.786 1.00 97.00 91 PHE A N 1
ATOM 779 C CA . PHE A 1 91 ? -0.561 -10.354 -0.406 1.00 97.00 91 PHE A CA 1
ATOM 780 C C . PHE A 1 91 ? -1.824 -11.026 0.146 1.00 97.00 91 PHE A C 1
ATOM 782 O O . PHE A 1 91 ? -1.763 -11.622 1.220 1.00 97.00 91 PHE A O 1
ATOM 789 N N . LYS A 1 92 ? -2.931 -11.013 -0.612 1.00 96.50 92 LYS A N 1
ATOM 790 C CA . LYS A 1 92 ? -4.203 -11.667 -0.254 1.00 96.50 92 LYS A CA 1
ATOM 791 C C . LYS A 1 92 ? -4.016 -13.142 0.095 1.00 96.50 92 LYS A C 1
ATOM 793 O O . LYS A 1 92 ? -4.536 -13.609 1.100 1.00 96.50 92 LYS A O 1
ATOM 798 N N . LYS A 1 93 ? -3.223 -13.874 -0.690 1.00 95.50 93 LYS A N 1
ATOM 799 C CA . LYS A 1 93 ? -2.957 -15.304 -0.454 1.00 95.50 93 LYS A CA 1
ATOM 800 C C . LYS A 1 93 ? -1.931 -15.562 0.651 1.00 95.50 93 LYS A C 1
ATOM 802 O O . LYS A 1 93 ? -1.955 -16.625 1.263 1.00 95.50 93 LYS A O 1
ATOM 807 N N . GLY A 1 94 ? -1.003 -14.633 0.872 1.00 93.38 94 GLY A N 1
ATOM 808 C CA . GLY A 1 94 ? 0.216 -14.892 1.636 1.00 93.38 94 GLY A CA 1
ATOM 809 C C . GLY A 1 94 ? 0.327 -14.216 3.001 1.00 93.38 94 GLY A C 1
ATOM 810 O O . GLY A 1 94 ? 1.269 -14.522 3.727 1.00 93.38 94 GLY A O 1
ATOM 811 N N . HIS A 1 95 ? -0.584 -13.314 3.380 1.00 92.44 95 HIS A N 1
ATOM 812 C CA . HIS A 1 95 ? -0.452 -12.571 4.640 1.00 92.44 95 HIS A CA 1
ATOM 813 C C . HIS A 1 95 ? -0.600 -13.450 5.898 1.00 92.44 95 HIS A C 1
ATOM 815 O O . HIS A 1 95 ? -0.133 -13.071 6.963 1.00 92.44 95 HIS A O 1
ATOM 821 N N . GLY A 1 96 ? -1.236 -14.624 5.818 1.00 90.25 96 GLY A N 1
ATOM 822 C CA . GLY A 1 96 ? -1.273 -15.577 6.939 1.00 90.25 96 GLY A CA 1
ATOM 823 C C . GLY A 1 96 ? -1.964 -15.054 8.208 1.00 90.25 96 GLY A C 1
ATOM 824 O O . GLY A 1 96 ? -1.635 -15.483 9.308 1.00 90.25 96 GLY A O 1
ATOM 825 N N . GLY A 1 97 ? -2.898 -14.110 8.065 1.00 93.06 97 GLY A N 1
ATOM 826 C CA . GLY A 1 97 ? -3.641 -13.502 9.177 1.00 93.06 97 GLY A CA 1
ATOM 827 C C . GLY A 1 97 ? -2.962 -12.305 9.850 1.00 93.06 97 GLY A C 1
ATOM 828 O O . GLY A 1 97 ? -3.603 -11.632 10.648 1.00 93.06 97 GLY A O 1
ATOM 829 N N . GLU A 1 98 ? -1.713 -11.974 9.512 1.00 95.44 98 GLU A N 1
ATOM 830 C CA . GLU A 1 98 ? -1.012 -10.836 10.114 1.00 95.44 98 GLU A CA 1
ATOM 831 C C . GLU A 1 98 ? -0.092 -10.109 9.129 1.00 95.44 98 GLU A C 1
ATOM 833 O O . GLU A 1 98 ? 0.447 -10.680 8.188 1.00 95.44 98 GLU A O 1
ATOM 838 N N . ALA A 1 99 ? 0.127 -8.816 9.342 1.00 96.94 99 ALA A N 1
ATOM 839 C CA . ALA A 1 99 ? 1.038 -8.042 8.509 1.00 96.94 99 ALA A CA 1
ATOM 840 C C . ALA A 1 99 ? 1.739 -6.942 9.302 1.00 96.94 99 ALA A C 1
ATOM 842 O O . ALA A 1 99 ? 1.318 -6.541 10.390 1.00 96.94 99 ALA A O 1
ATOM 843 N N . TYR A 1 100 ? 2.820 -6.421 8.731 1.00 96.81 100 TYR A N 1
ATOM 844 C CA . TYR A 1 100 ? 3.372 -5.145 9.155 1.00 96.81 100 TYR A CA 1
ATOM 845 C C . TYR A 1 100 ? 2.728 -4.012 8.364 1.00 96.81 100 TYR A C 1
ATOM 847 O O . TYR A 1 100 ? 2.903 -3.913 7.150 1.00 96.81 100 TYR A O 1
ATOM 855 N N . LEU A 1 101 ? 2.047 -3.116 9.071 1.00 97.12 101 LEU A N 1
ATOM 856 C CA . LEU A 1 101 ? 1.668 -1.822 8.529 1.00 97.12 101 LEU A CA 1
ATOM 857 C C . LEU A 1 101 ? 2.878 -0.891 8.592 1.00 97.12 101 LEU A C 1
ATOM 859 O O . LEU A 1 101 ? 3.440 -0.640 9.665 1.00 97.12 101 LEU A O 1
ATOM 863 N N . ARG A 1 102 ? 3.267 -0.361 7.437 1.00 95.31 102 ARG A N 1
ATOM 864 C CA . ARG A 1 102 ? 4.254 0.713 7.305 1.00 95.31 102 ARG A CA 1
ATOM 865 C C . ARG A 1 102 ? 3.661 1.842 6.482 1.00 95.31 102 ARG A C 1
ATOM 867 O O . ARG A 1 102 ? 2.608 1.697 5.887 1.00 95.31 102 ARG A O 1
ATOM 874 N N . LEU A 1 103 ? 4.382 2.947 6.406 1.00 95.56 103 LEU A N 1
ATOM 875 C CA . LEU A 1 103 ? 4.212 3.899 5.319 1.00 95.56 103 LEU A CA 1
ATOM 876 C C . LEU A 1 103 ? 5.439 3.816 4.413 1.00 95.56 103 LEU A C 1
ATOM 878 O O . LEU A 1 103 ? 6.535 3.439 4.856 1.00 95.56 103 LEU A O 1
ATOM 882 N N . GLY A 1 104 ? 5.250 4.160 3.149 1.00 94.38 104 GLY A N 1
ATOM 883 C CA . GLY A 1 104 ? 6.330 4.284 2.187 1.00 94.38 104 GLY A CA 1
ATOM 884 C C . GLY A 1 104 ? 6.233 5.578 1.401 1.00 94.38 104 GLY A C 1
ATOM 885 O O . GLY A 1 104 ? 5.221 6.266 1.448 1.00 94.38 104 GLY A O 1
ATOM 886 N N . THR A 1 105 ? 7.293 5.899 0.673 1.00 93.00 105 THR A N 1
ATOM 887 C CA . THR A 1 105 ? 7.240 6.912 -0.383 1.00 93.00 105 THR A CA 1
ATOM 888 C C . THR A 1 105 ? 7.490 6.253 -1.726 1.00 93.00 105 THR A C 1
ATOM 890 O O . THR A 1 105 ? 8.278 5.305 -1.827 1.00 93.00 105 THR A O 1
ATOM 893 N N . TYR A 1 106 ? 6.839 6.780 -2.752 1.00 87.62 106 TYR A N 1
ATOM 894 C CA . TYR A 1 106 ? 7.056 6.406 -4.140 1.00 87.62 106 TYR A CA 1
ATOM 895 C C . TYR A 1 106 ? 7.856 7.515 -4.821 1.00 87.62 106 TYR A C 1
ATOM 897 O O . TYR A 1 106 ? 7.477 8.680 -4.755 1.00 87.62 106 TYR A O 1
ATOM 905 N N . ALA A 1 107 ? 8.998 7.179 -5.416 1.00 86.00 107 ALA A N 1
ATOM 906 C CA . ALA A 1 107 ? 9.822 8.148 -6.127 1.00 86.00 107 ALA A CA 1
ATOM 907 C C . 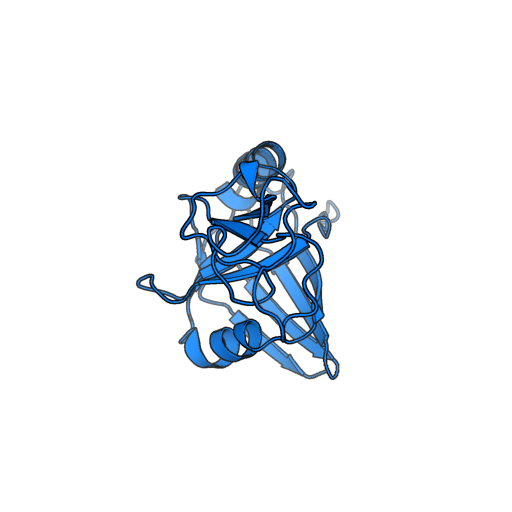ALA A 1 107 ? 10.091 7.663 -7.546 1.00 86.00 107 ALA A C 1
ATOM 909 O O . ALA A 1 107 ? 10.684 6.599 -7.731 1.00 86.00 107 ALA A O 1
ATOM 910 N N . HIS A 1 108 ? 9.704 8.474 -8.528 1.00 88.19 108 HIS A N 1
ATOM 911 C CA . HIS A 1 108 ? 10.157 8.301 -9.900 1.00 88.19 108 HIS A CA 1
ATOM 912 C C . HIS A 1 108 ? 11.660 8.590 -9.986 1.00 88.19 108 HIS A C 1
ATOM 914 O O . HIS A 1 108 ? 12.171 9.503 -9.329 1.00 88.19 108 HIS A O 1
ATOM 920 N N . LYS A 1 109 ? 12.365 7.804 -10.792 1.00 90.69 109 LYS A N 1
ATOM 921 C CA . LYS A 1 109 ? 13.812 7.866 -10.957 1.00 90.69 109 LYS A CA 1
ATOM 922 C C . LYS A 1 109 ? 14.169 7.916 -12.436 1.00 90.69 109 LYS A C 1
ATOM 924 O O . LYS A 1 109 ? 13.709 7.089 -13.221 1.00 90.69 109 LYS A O 1
ATOM 929 N N . SER A 1 110 ? 14.971 8.913 -12.796 1.00 91.88 110 SER A N 1
ATOM 930 C CA . SER A 1 110 ? 15.597 9.022 -14.117 1.00 91.88 110 SER A CA 1
ATOM 931 C C . SER A 1 110 ? 16.993 8.395 -14.108 1.00 91.88 110 SER A C 1
ATOM 933 O O . SER A 1 110 ? 17.482 8.030 -13.036 1.00 91.88 110 SER A O 1
ATOM 935 N N . LEU A 1 111 ? 17.634 8.266 -15.276 1.00 89.56 111 LEU A N 1
ATOM 936 C CA . LEU A 1 111 ? 18.910 7.553 -15.417 1.00 89.56 111 LEU A CA 1
ATOM 937 C C . LEU A 1 111 ? 19.994 8.114 -14.485 1.00 89.56 111 LEU A C 1
ATOM 939 O O . LEU A 1 111 ? 20.652 7.379 -13.755 1.00 89.56 111 LEU A O 1
ATOM 943 N N . LYS A 1 112 ? 20.077 9.444 -14.397 1.00 90.69 112 LYS A N 1
ATOM 944 C CA . LYS A 1 112 ? 20.997 10.167 -13.502 1.00 90.69 112 LYS A CA 1
ATOM 945 C C . LYS A 1 112 ? 20.767 9.936 -12.001 1.00 90.69 112 LYS A C 1
ATOM 947 O O . LYS A 1 112 ? 21.641 10.247 -11.197 1.00 90.69 112 LYS A O 1
ATOM 952 N N . ASP A 1 113 ? 19.581 9.470 -11.601 1.00 89.62 113 ASP A N 1
ATOM 953 C CA . ASP A 1 113 ? 19.205 9.315 -10.189 1.00 89.62 113 ASP A CA 1
ATOM 954 C C . ASP A 1 113 ? 19.492 7.906 -9.654 1.00 89.62 113 ASP A C 1
ATOM 956 O O . ASP A 1 113 ? 19.237 7.632 -8.472 1.00 89.62 113 ASP A O 1
ATOM 960 N N . VAL A 1 114 ? 19.957 7.001 -10.518 1.00 89.75 114 VAL A N 1
ATOM 961 C CA . VAL A 1 114 ? 20.121 5.580 -10.222 1.00 89.75 114 VAL A CA 1
ATOM 962 C C . VAL A 1 114 ? 21.540 5.104 -10.499 1.00 89.75 114 VAL A C 1
ATOM 964 O O . VAL A 1 114 ? 22.347 5.768 -11.142 1.00 89.75 114 VAL A O 1
ATOM 967 N N . LYS A 1 115 ? 21.863 3.930 -9.962 1.00 91.44 115 LYS A N 1
ATOM 968 C CA . LYS A 1 115 ? 23.090 3.219 -10.311 1.00 91.44 115 LYS A CA 1
ATOM 969 C C . LYS A 1 115 ? 22.885 2.442 -11.610 1.00 91.44 115 LYS A C 1
ATOM 971 O O . LYS A 1 115 ? 21.755 2.159 -11.994 1.00 91.44 115 LYS A O 1
ATOM 976 N N . LYS A 1 116 ? 23.995 2.054 -12.237 1.00 90.06 116 LYS A N 1
ATOM 977 C CA . LYS A 1 116 ? 24.026 1.338 -13.520 1.00 90.06 116 LYS A CA 1
ATOM 978 C C . LYS A 1 116 ? 23.283 -0.005 -13.526 1.00 90.06 116 LYS A C 1
ATOM 980 O O . LYS A 1 116 ? 22.807 -0.405 -14.576 1.00 90.06 116 LYS A O 1
ATOM 985 N N . ASP A 1 117 ? 23.150 -0.650 -12.371 1.00 91.38 117 ASP A N 1
ATOM 986 C CA . ASP A 1 117 ? 22.448 -1.924 -12.164 1.00 91.38 117 ASP A CA 1
ATOM 987 C C . ASP A 1 117 ? 20.942 -1.760 -11.876 1.00 91.38 117 ASP A C 1
ATOM 989 O O . ASP A 1 117 ? 20.232 -2.737 -11.643 1.00 91.38 117 ASP A O 1
ATOM 993 N N . ALA A 1 118 ? 20.423 -0.529 -11.842 1.00 90.44 118 ALA A N 1
ATOM 994 C CA . ALA A 1 118 ? 19.002 -0.301 -11.620 1.00 90.44 118 ALA A CA 1
ATOM 995 C C . ALA A 1 118 ? 18.182 -0.694 -12.851 1.00 90.44 118 ALA A C 1
ATOM 997 O O . ALA A 1 118 ? 18.524 -0.330 -13.971 1.00 90.44 118 ALA A O 1
ATOM 998 N N . LEU A 1 119 ? 17.059 -1.377 -12.639 1.00 92.00 119 LEU A N 1
ATOM 999 C CA . LEU A 1 119 ? 16.171 -1.786 -13.724 1.00 92.00 119 LEU A CA 1
ATOM 1000 C C . LEU A 1 119 ? 15.242 -0.644 -14.142 1.00 92.00 119 LEU A C 1
ATOM 1002 O O . LEU A 1 119 ? 14.561 -0.040 -13.310 1.00 92.00 119 LEU A O 1
ATOM 1006 N N . CYS A 1 120 ? 15.185 -0.393 -15.445 1.00 92.56 120 CYS A N 1
ATOM 1007 C CA . CYS A 1 120 ? 14.154 0.408 -16.086 1.00 92.56 120 CYS A CA 1
ATOM 1008 C C . CYS A 1 120 ? 12.811 -0.339 -16.067 1.00 92.56 120 CYS A C 1
ATOM 1010 O O . CYS A 1 120 ? 12.759 -1.566 -15.976 1.00 92.56 120 CYS A O 1
ATOM 1012 N N . ASN A 1 121 ? 11.710 0.385 -16.249 1.00 91.56 121 ASN A N 1
ATOM 1013 C CA . ASN A 1 121 ? 10.374 -0.179 -16.429 1.00 91.56 121 ASN A CA 1
ATOM 1014 C C . ASN A 1 121 ? 10.282 -1.118 -17.648 1.00 91.56 121 ASN A C 1
ATOM 1016 O O . ASN A 1 121 ? 9.389 -1.958 -17.695 1.00 91.56 121 ASN A O 1
ATOM 1020 N N . CYS A 1 122 ? 11.201 -1.006 -18.617 1.00 91.88 122 CYS A N 1
ATOM 1021 C CA . CYS A 1 122 ? 11.314 -1.949 -19.732 1.00 91.88 122 CYS A CA 1
ATOM 1022 C C . CYS A 1 122 ? 11.985 -3.286 -19.359 1.00 91.88 122 CYS A C 1
ATOM 1024 O O . CYS A 1 122 ? 12.010 -4.199 -20.179 1.00 91.88 122 CYS A O 1
ATOM 1026 N N . GLY A 1 123 ? 12.520 -3.407 -18.140 1.00 90.56 123 GLY A N 1
ATOM 1027 C CA . GLY A 1 123 ? 13.179 -4.606 -17.624 1.00 90.56 123 GLY A CA 1
ATOM 1028 C C . GLY A 1 123 ? 14.688 -4.680 -17.867 1.00 90.56 123 GLY A C 1
ATOM 1029 O O . GLY A 1 123 ? 15.316 -5.594 -17.342 1.00 90.56 123 GLY A O 1
ATOM 1030 N N . HIS A 1 124 ? 15.278 -3.741 -18.612 1.00 93.06 124 HIS A N 1
ATOM 1031 C CA . HIS A 1 124 ? 16.729 -3.673 -18.838 1.00 93.06 124 HIS A CA 1
ATOM 1032 C C . HIS A 1 124 ? 17.427 -2.761 -17.825 1.00 93.06 124 HIS A C 1
ATOM 1034 O O . HIS A 1 124 ? 16.802 -1.868 -17.244 1.00 93.06 124 HIS A O 1
ATOM 1040 N N . GLU A 1 125 ? 18.722 -2.985 -17.612 1.00 93.69 125 GLU A N 1
ATOM 1041 C CA . GLU A 1 125 ? 19.517 -2.216 -16.658 1.00 93.69 125 GLU A CA 1
ATOM 1042 C C . GLU A 1 125 ? 19.760 -0.783 -17.156 1.00 93.69 125 GLU A C 1
ATOM 1044 O O . GLU A 1 125 ? 19.715 -0.477 -18.349 1.00 93.69 125 GLU A O 1
ATOM 1049 N N . ALA A 1 126 ? 20.035 0.127 -16.227 1.00 91.75 126 ALA A N 1
ATOM 1050 C CA . ALA A 1 126 ? 20.376 1.513 -16.514 1.00 91.75 126 ALA A CA 1
ATOM 1051 C C . ALA A 1 126 ? 21.612 1.624 -17.421 1.00 91.75 126 ALA A C 1
ATOM 1053 O O . ALA A 1 126 ? 21.669 2.515 -18.257 1.00 91.75 126 ALA A O 1
ATOM 1054 N N . VAL A 1 127 ? 22.573 0.699 -17.313 1.00 91.12 127 VAL A N 1
ATOM 1055 C CA . VAL A 1 127 ? 23.737 0.641 -18.215 1.00 91.12 127 VAL A CA 1
ATOM 1056 C C . VAL A 1 127 ? 23.364 0.387 -19.678 1.00 91.12 127 VAL A C 1
ATOM 1058 O O . VAL A 1 127 ? 24.114 0.780 -20.567 1.00 91.12 127 VAL A O 1
ATOM 1061 N N . ASP A 1 128 ? 22.205 -0.223 -19.926 1.00 91.62 128 ASP A N 1
ATOM 1062 C CA . ASP A 1 128 ? 21.684 -0.489 -21.268 1.00 91.62 128 ASP A CA 1
ATOM 1063 C C . ASP A 1 128 ? 20.888 0.700 -21.830 1.00 91.62 128 ASP A C 1
ATOM 1065 O O . ASP A 1 128 ? 20.150 0.540 -22.804 1.00 91.62 128 ASP A O 1
ATOM 1069 N N . HIS A 1 129 ? 20.987 1.875 -21.202 1.00 90.44 129 HIS A N 1
ATOM 1070 C CA . HIS A 1 129 ? 20.373 3.114 -21.665 1.00 90.44 129 HIS A CA 1
ATOM 1071 C C . HIS A 1 129 ? 21.453 4.170 -21.947 1.00 90.44 129 HIS A C 1
ATOM 1073 O O . HIS A 1 129 ? 22.374 4.347 -21.148 1.00 90.44 129 HIS A O 1
ATOM 1079 N N . ASP A 1 130 ? 21.363 4.858 -23.088 1.00 81.88 130 ASP A N 1
ATOM 1080 C CA . ASP A 1 130 ? 22.383 5.826 -23.514 1.00 81.88 130 ASP A CA 1
ATOM 1081 C C . ASP A 1 130 ? 22.141 7.216 -22.917 1.00 81.88 130 ASP A C 1
ATOM 1083 O O . ASP A 1 130 ? 21.226 7.934 -23.319 1.00 81.88 130 ASP A O 1
ATOM 1087 N N . GLU A 1 131 ? 23.015 7.630 -21.995 1.00 72.69 131 GLU A N 1
ATOM 1088 C CA . GLU A 1 131 ? 23.011 8.974 -21.393 1.00 72.69 131 GLU A CA 1
ATOM 1089 C C . GLU A 1 131 ? 23.132 10.110 -22.435 1.00 72.69 131 GLU A C 1
ATOM 1091 O O . GLU A 1 131 ? 22.770 11.253 -22.149 1.00 72.69 131 GLU A O 1
ATOM 1096 N N . ASN A 1 132 ? 23.641 9.828 -23.642 1.00 75.12 132 ASN A N 1
ATOM 1097 C CA . ASN A 1 132 ? 23.833 10.816 -24.709 1.00 75.12 132 ASN A CA 1
ATOM 1098 C C . ASN A 1 132 ? 22.679 10.859 -25.718 1.00 75.12 132 ASN A C 1
ATOM 1100 O O . ASN A 1 132 ? 22.630 11.790 -26.524 1.00 75.12 132 ASN A O 1
ATOM 1104 N N . ASP A 1 133 ? 21.760 9.893 -25.665 1.00 74.19 133 ASP A N 1
ATOM 1105 C CA . ASP A 1 133 ? 20.627 9.778 -26.584 1.00 74.19 133 ASP A CA 1
ATOM 1106 C C . ASP A 1 133 ? 19.319 9.606 -25.805 1.00 74.19 133 ASP A C 1
ATOM 1108 O O . ASP A 1 133 ? 18.692 8.554 -25.792 1.00 74.19 133 ASP A O 1
ATOM 1112 N N . ASN A 1 134 ? 18.933 10.660 -25.077 1.00 81.31 134 ASN A N 1
ATOM 1113 C CA . ASN A 1 134 ? 17.675 10.754 -24.320 1.00 81.31 134 ASN A CA 1
ATOM 1114 C C . ASN A 1 134 ? 17.413 9.632 -23.295 1.00 81.31 134 ASN A C 1
ATOM 1116 O O . ASN A 1 134 ? 16.263 9.432 -22.891 1.00 81.31 134 ASN A O 1
ATOM 1120 N N . ASP A 1 135 ? 18.460 8.959 -22.817 1.00 87.38 135 ASP A N 1
ATOM 1121 C CA . ASP A 1 135 ? 18.364 7.778 -21.962 1.00 87.38 135 ASP A CA 1
ATOM 1122 C C . ASP A 1 135 ? 17.580 6.638 -22.649 1.00 87.38 135 ASP A C 1
ATOM 1124 O O . ASP A 1 135 ? 16.850 5.911 -21.976 1.00 87.38 135 ASP A O 1
ATOM 1128 N N . GLU A 1 136 ? 17.643 6.501 -23.978 1.00 89.56 136 GLU A N 1
ATOM 1129 C CA . GLU A 1 136 ? 16.951 5.447 -24.735 1.00 89.56 136 GLU A CA 1
ATOM 1130 C C . GLU A 1 136 ? 17.559 4.067 -24.484 1.00 89.56 136 GLU A C 1
ATOM 1132 O O . GLU A 1 136 ? 18.764 3.925 -24.286 1.00 89.56 136 GLU A O 1
ATOM 1137 N N . CYS A 1 137 ? 16.722 3.026 -24.494 1.00 90.44 137 CYS A N 1
ATOM 1138 C CA . CYS A 1 137 ? 17.196 1.659 -24.322 1.00 90.44 137 CYS A CA 1
ATOM 1139 C C . CYS A 1 137 ? 17.902 1.163 -25.588 1.00 90.44 137 CYS A C 1
ATOM 1141 O O . CYS A 1 137 ? 17.319 1.128 -26.668 1.00 90.44 137 CYS A O 1
ATOM 1143 N N . LEU A 1 138 ? 19.130 0.676 -25.432 1.00 90.56 138 LEU A N 1
ATOM 1144 C CA . LEU A 1 138 ? 19.999 0.217 -26.517 1.00 90.56 138 LEU A CA 1
ATOM 1145 C C . LEU A 1 138 ? 19.614 -1.160 -27.092 1.00 90.56 138 LEU A C 1
ATOM 1147 O O . LEU A 1 138 ? 20.216 -1.636 -28.057 1.00 90.56 138 LEU A O 1
ATOM 1151 N N . TYR A 1 139 ? 18.613 -1.832 -26.519 1.00 87.88 139 TYR A N 1
ATOM 1152 C CA . TYR A 1 139 ? 18.112 -3.097 -27.051 1.00 87.88 139 TYR A CA 1
ATOM 1153 C C . TYR A 1 139 ? 17.218 -2.853 -28.270 1.00 87.88 139 TYR A C 1
ATOM 1155 O O . TYR A 1 139 ? 16.081 -2.423 -28.130 1.00 87.88 139 TYR A O 1
ATOM 1163 N N . ASN A 1 140 ? 17.675 -3.268 -29.456 1.00 81.19 140 ASN A N 1
ATOM 1164 C CA . ASN A 1 140 ? 16.982 -3.091 -30.748 1.00 81.19 140 ASN A CA 1
ATOM 1165 C C . ASN A 1 140 ? 15.505 -3.545 -30.815 1.00 81.19 140 ASN A C 1
ATOM 1167 O O . ASN A 1 140 ? 14.802 -3.182 -31.751 1.00 81.19 140 ASN A O 1
ATOM 1171 N N . LYS A 1 141 ? 15.040 -4.399 -29.894 1.00 89.12 141 LYS A N 1
ATOM 1172 C CA . LYS A 1 141 ? 13.645 -4.885 -29.831 1.00 89.12 141 LYS A CA 1
ATOM 1173 C C . LYS A 1 141 ? 12.813 -4.200 -28.742 1.00 89.12 141 LYS A C 1
ATOM 1175 O O . LYS A 1 141 ? 11.692 -4.625 -28.481 1.00 89.12 141 LYS A O 1
ATOM 1180 N N . CYS A 1 142 ? 13.384 -3.222 -28.049 1.00 89.12 142 CYS A N 1
ATOM 1181 C CA . CYS A 1 142 ? 12.756 -2.521 -26.948 1.00 89.12 142 CYS A CA 1
ATOM 1182 C C . CYS A 1 142 ? 12.279 -1.147 -27.423 1.00 89.12 142 CYS A C 1
ATOM 1184 O O . CYS A 1 142 ? 13.084 -0.331 -27.851 1.00 89.12 142 CYS A O 1
ATOM 1186 N N . ASP A 1 143 ? 10.988 -0.857 -27.276 1.00 89.75 143 ASP A N 1
ATOM 1187 C CA . ASP A 1 143 ? 10.410 0.448 -27.640 1.00 89.75 143 ASP A CA 1
ATOM 1188 C C . ASP A 1 143 ? 10.615 1.521 -26.545 1.00 89.75 143 ASP A C 1
ATOM 1190 O O . ASP A 1 143 ? 9.898 2.525 -26.481 1.00 89.75 143 ASP A O 1
ATOM 1194 N N . CYS A 1 144 ? 11.556 1.297 -25.622 1.00 90.75 144 CYS A N 1
ATOM 1195 C CA . CYS A 1 144 ? 11.801 2.169 -24.480 1.00 90.75 144 CYS A CA 1
ATOM 1196 C C . CYS A 1 144 ? 12.611 3.399 -24.898 1.00 90.75 144 CYS A C 1
ATOM 1198 O O . CYS A 1 144 ? 13.833 3.352 -25.013 1.00 90.75 144 CYS A O 1
ATOM 1200 N N . LYS A 1 145 ? 11.903 4.517 -25.058 1.00 90.44 145 LYS A N 1
ATOM 1201 C CA . LYS A 1 145 ? 12.464 5.807 -25.491 1.00 90.44 145 LYS A CA 1
ATOM 1202 C C . LYS A 1 145 ? 13.092 6.644 -24.377 1.00 90.44 145 LYS A C 1
ATOM 1204 O O . LYS A 1 145 ? 13.485 7.780 -24.610 1.00 90.44 145 LYS A O 1
ATOM 1209 N N . LYS A 1 146 ? 13.048 6.161 -23.137 1.00 92.06 146 LYS A N 1
ATOM 1210 C CA . LYS A 1 146 ? 13.621 6.870 -21.998 1.00 92.06 146 LYS A CA 1
ATOM 1211 C C . LYS A 1 146 ? 13.695 5.969 -20.786 1.00 92.06 146 LYS A C 1
ATOM 1213 O O . LYS A 1 146 ? 12.688 5.367 -20.406 1.00 92.06 146 LYS A O 1
ATOM 1218 N N . PHE A 1 147 ? 14.834 5.979 -20.110 1.00 91.94 147 PHE A N 1
ATOM 1219 C CA . PHE A 1 147 ? 14.964 5.342 -18.818 1.00 91.94 147 PHE A CA 1
ATOM 1220 C C . PHE A 1 147 ? 13.967 5.952 -17.828 1.00 91.94 147 PHE A C 1
ATOM 1222 O O . PHE A 1 147 ? 13.960 7.151 -17.530 1.00 91.94 147 PHE A O 1
ATOM 1229 N N . SER A 1 148 ? 13.135 5.089 -17.271 1.00 92.31 148 SER A N 1
ATOM 1230 C CA . SER A 1 148 ? 12.207 5.419 -16.206 1.00 92.31 148 SER A CA 1
ATOM 1231 C C . SER A 1 148 ? 12.169 4.231 -15.272 1.00 92.31 148 SER A C 1
ATOM 1233 O O . SER A 1 148 ? 11.954 3.102 -15.701 1.00 92.31 148 SER A O 1
ATOM 1235 N N . SER A 1 149 ? 12.394 4.483 -13.993 1.00 91.75 149 SER A N 1
ATOM 1236 C CA . SER A 1 149 ? 12.205 3.488 -12.948 1.00 91.75 149 SER A CA 1
ATOM 1237 C C . SER A 1 149 ? 11.494 4.118 -11.763 1.00 91.75 149 SER A C 1
ATOM 1239 O O . SER A 1 149 ? 11.284 5.336 -11.690 1.00 91.75 149 SER A O 1
ATOM 1241 N N . PHE A 1 150 ? 11.106 3.280 -10.815 1.00 87.25 150 PHE A N 1
ATOM 1242 C CA . PHE A 1 150 ? 10.523 3.727 -9.568 1.00 87.25 150 PHE A CA 1
ATOM 1243 C C . PHE A 1 150 ? 11.214 3.065 -8.390 1.00 87.25 150 PHE A C 1
ATOM 1245 O O . PHE A 1 150 ? 11.635 1.911 -8.430 1.00 87.25 150 PHE A O 1
ATOM 1252 N N . GLN A 1 151 ? 11.299 3.813 -7.299 1.00 87.50 151 GLN A N 1
ATOM 1253 C CA . GLN A 1 151 ? 11.826 3.322 -6.045 1.00 87.50 151 GLN A CA 1
ATOM 1254 C C . GLN A 1 151 ? 10.776 3.491 -4.957 1.00 87.50 151 GLN A C 1
ATOM 1256 O O . GLN A 1 151 ? 10.370 4.608 -4.625 1.00 87.50 151 GLN A O 1
ATOM 1261 N N . VAL A 1 152 ? 10.384 2.369 -4.360 1.00 89.00 152 VAL A N 1
ATOM 1262 C CA . VAL A 1 152 ? 9.570 2.357 -3.147 1.00 89.00 152 VAL A CA 1
ATOM 1263 C C . VAL A 1 152 ? 10.495 2.362 -1.938 1.00 89.00 152 VAL A C 1
ATOM 1265 O O . VAL A 1 152 ? 11.293 1.446 -1.740 1.00 89.00 152 VAL A O 1
ATOM 1268 N N . ASN A 1 153 ? 10.371 3.385 -1.098 1.00 89.69 153 ASN A N 1
ATOM 1269 C CA . ASN A 1 153 ? 11.125 3.487 0.145 1.00 89.69 153 ASN A CA 1
ATOM 1270 C C . ASN A 1 153 ? 10.201 3.232 1.328 1.00 89.69 153 ASN A C 1
ATOM 1272 O O . ASN A 1 153 ? 9.407 4.091 1.698 1.00 89.69 153 ASN A O 1
ATOM 1276 N N . LEU A 1 154 ? 10.322 2.053 1.938 1.00 89.50 154 LEU A N 1
ATOM 1277 C CA . LEU A 1 154 ? 9.565 1.702 3.137 1.00 89.50 154 LEU A CA 1
ATOM 1278 C C . LEU A 1 154 ? 10.261 2.219 4.387 1.00 89.50 154 LEU A C 1
ATOM 1280 O O . LEU A 1 154 ? 11.472 2.073 4.569 1.00 89.50 154 LEU A O 1
ATOM 1284 N N . LEU A 1 155 ? 9.479 2.790 5.291 1.00 82.31 155 LEU A N 1
ATOM 1285 C CA . LEU A 1 155 ? 10.027 3.419 6.482 1.00 82.31 155 LEU A CA 1
ATOM 1286 C C . LEU A 1 155 ? 10.246 2.396 7.597 1.00 82.31 155 LEU A C 1
ATOM 1288 O O . LEU A 1 155 ? 9.664 1.311 7.622 1.00 82.31 155 LEU A O 1
ATOM 1292 N N . LYS A 1 156 ? 11.170 2.708 8.513 1.00 89.12 156 LYS A N 1
ATOM 1293 C CA . LYS A 1 156 ? 11.601 1.756 9.553 1.00 89.12 156 LYS A CA 1
ATOM 1294 C C . LYS A 1 156 ? 10.513 1.476 10.589 1.00 89.12 156 LYS A C 1
ATOM 1296 O O . LYS A 1 156 ? 10.475 0.379 11.141 1.00 89.12 156 LYS A O 1
ATOM 1301 N N . ARG A 1 157 ? 9.677 2.475 10.884 1.00 93.94 157 ARG A N 1
ATOM 1302 C CA . ARG A 1 157 ? 8.615 2.345 11.881 1.00 93.94 157 ARG A CA 1
ATOM 1303 C C . ARG A 1 157 ? 7.475 1.515 11.307 1.00 93.94 157 ARG A C 1
ATOM 1305 O O . ARG A 1 157 ? 7.160 1.627 10.125 1.00 93.94 157 ARG A O 1
ATOM 1312 N N . LYS A 1 158 ? 6.899 0.672 12.154 1.00 95.44 158 LYS A N 1
ATOM 1313 C CA . LYS A 1 158 ? 5.862 -0.277 11.770 1.00 95.44 158 LYS A CA 1
ATOM 1314 C C . LYS A 1 158 ? 4.893 -0.516 12.916 1.00 95.44 158 LYS 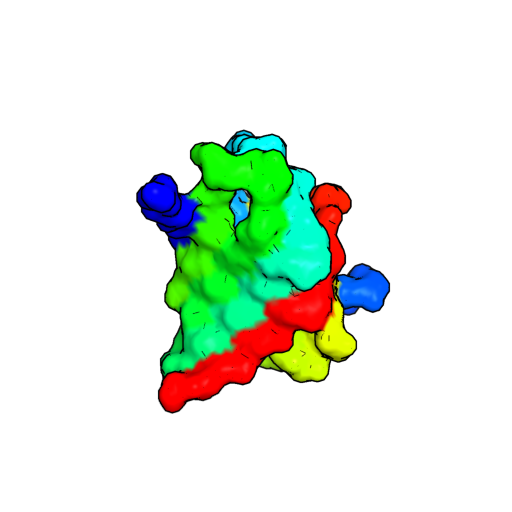A C 1
ATOM 1316 O O . LYS A 1 158 ? 5.263 -0.339 14.077 1.00 95.44 158 LYS A O 1
ATOM 1321 N N . LYS A 1 159 ? 3.688 -0.928 12.555 1.00 97.00 159 LYS A N 1
ATOM 1322 C CA . LYS A 1 159 ? 2.648 -1.457 13.436 1.00 97.00 159 LYS A CA 1
ATOM 1323 C C . LYS A 1 159 ? 2.382 -2.905 13.039 1.00 97.00 159 LYS A C 1
ATOM 1325 O O . LYS A 1 159 ? 2.594 -3.260 11.877 1.00 97.00 159 LYS A O 1
ATOM 1330 N N . THR A 1 160 ? 1.979 -3.743 13.983 1.00 96.38 160 THR A N 1
ATOM 1331 C CA . THR A 1 160 ? 1.559 -5.117 13.668 1.00 96.38 160 THR A CA 1
ATOM 1332 C C . THR A 1 160 ? 0.046 -5.148 13.615 1.00 96.38 160 THR A C 1
ATOM 1334 O O . THR A 1 160 ? -0.606 -4.664 14.532 1.00 96.38 160 THR A O 1
ATOM 1337 N N . ILE A 1 161 ? -0.498 -5.693 12.534 1.00 96.62 161 ILE A N 1
ATOM 1338 C CA . ILE A 1 161 ? -1.939 -5.775 12.317 1.00 96.62 161 ILE A CA 1
ATOM 1339 C C . ILE A 1 161 ? -2.350 -7.235 12.176 1.00 96.62 161 ILE A C 1
ATOM 1341 O O . ILE A 1 161 ? -1.620 -8.027 11.579 1.00 96.62 161 ILE A O 1
ATOM 1345 N N . THR A 1 162 ? -3.514 -7.570 12.720 1.00 96.69 162 THR A N 1
ATOM 1346 C CA . THR A 1 162 ? -4.077 -8.930 12.700 1.00 96.69 162 THR A CA 1
ATOM 1347 C C . THR A 1 162 ? -5.529 -8.962 12.216 1.00 96.69 162 THR A C 1
ATOM 1349 O O . THR A 1 162 ? -6.049 -10.029 11.912 1.00 96.69 162 THR A O 1
ATOM 1352 N N . ASP A 1 163 ? -6.194 -7.807 12.107 1.00 97.44 163 ASP A N 1
ATOM 1353 C CA . ASP A 1 163 ? -7.562 -7.693 11.591 1.00 97.44 163 ASP A CA 1
ATOM 1354 C C . ASP A 1 163 ? -7.537 -7.226 10.123 1.00 97.44 163 ASP A C 1
ATOM 1356 O O . ASP A 1 163 ? -7.688 -6.041 9.806 1.00 97.44 163 ASP A O 1
ATOM 1360 N N . ILE A 1 164 ? -7.300 -8.182 9.220 1.00 97.94 164 ILE A N 1
ATOM 1361 C CA . ILE A 1 164 ? -7.247 -7.988 7.766 1.00 97.94 164 ILE A CA 1
ATOM 1362 C C . ILE A 1 164 ? -8.360 -8.818 7.128 1.00 97.94 164 ILE A C 1
ATOM 1364 O O . ILE A 1 164 ? -8.382 -10.036 7.290 1.00 97.94 164 ILE A O 1
ATOM 1368 N N . VAL A 1 165 ? -9.261 -8.177 6.381 1.00 97.88 165 VAL A N 1
ATOM 1369 C CA . VAL A 1 165 ? -10.391 -8.864 5.737 1.00 97.88 165 VAL A CA 1
ATOM 1370 C C . VAL A 1 165 ? -10.523 -8.440 4.279 1.00 97.88 165 VAL A C 1
ATOM 1372 O O . VAL A 1 165 ? -10.420 -7.257 3.954 1.00 97.88 165 VAL A O 1
ATOM 1375 N N . PHE A 1 166 ? -10.783 -9.424 3.423 1.00 97.31 166 PHE A N 1
ATOM 1376 C CA . PHE A 1 166 ? -11.138 -9.256 2.019 1.00 97.31 166 PHE A CA 1
ATOM 1377 C C . PHE A 1 166 ? -12.631 -9.542 1.885 1.00 97.31 166 PHE A C 1
ATOM 1379 O O . PHE A 1 166 ? -13.108 -10.557 2.392 1.00 97.31 166 PHE A O 1
ATOM 1386 N N . LEU A 1 167 ? -13.362 -8.610 1.291 1.00 96.62 167 LEU A N 1
ATOM 1387 C CA . LEU A 1 167 ? -14.809 -8.642 1.131 1.00 96.62 167 LEU A CA 1
ATOM 1388 C C . LEU A 1 167 ? -15.113 -8.534 -0.358 1.00 96.62 167 LEU A C 1
ATOM 1390 O O . LEU A 1 167 ? -14.504 -7.705 -1.026 1.00 96.62 167 LEU A O 1
ATOM 1394 N N . ASP A 1 168 ? -16.054 -9.328 -0.846 1.00 92.31 168 ASP A N 1
ATOM 1395 C CA . ASP A 1 168 ? -16.632 -9.145 -2.176 1.00 92.31 168 ASP A CA 1
ATOM 1396 C C . ASP A 1 168 ? -17.865 -8.232 -2.056 1.00 92.31 168 ASP A C 1
ATOM 1398 O O . ASP A 1 168 ? -18.572 -8.290 -1.042 1.00 92.31 168 ASP A O 1
ATOM 1402 N N . GLU A 1 169 ? -18.081 -7.359 -3.045 1.00 72.38 169 GLU A N 1
ATOM 1403 C CA . GLU A 1 169 ? -19.308 -6.549 -3.169 1.00 72.38 169 GLU A CA 1
ATOM 1404 C C . GLU A 1 169 ? -20.525 -7.382 -3.602 1.00 72.38 169 GLU A C 1
ATOM 1406 O O . GLU A 1 169 ? -20.376 -8.263 -4.483 1.00 72.38 169 GLU A O 1
#

Foldseek 3Di:
DDPAAEDEQFPDWDWDDPDPFIETAGAHADPVVQVCCCVQEVVQFDQAFWAWEWEDDPQKTKTKIAGDGPCRVSYHIYIDIGGDDPRNVCCVVGRPQKHKYWYKHKDKDFLVRDDQQDAFPQGDGSVQFDPVQQRAGVPPVTPRNGGIDMDIGTDPDIGMHRRYDYHYD

Sequence (169 aa):
MSAIEWFDDFEGIAYRYYDLRMNVAPLVSSRKEYASIWHDTIRYWIDPTIKIRFVETGEKYWFIMGADSQKPESNMSFYKLLQKSEHYERFKKGHGGEAYLRLGTYAHKSLKDVKKDALCNCGHEAVDHDENDNDECLYNKCDCKKFSSFQVNLLKRKKTITDIVFLDE